Protein AF-S3Z1W0-F1 (afdb_monomer_lite)

Secondary structure (DSSP, 8-state):
--HHHHHHHHHHHHHHHHHHHHHHHHHHHHHHHHHHHHHHHHHHHHHHHH--SSHHHHHHHHHHHTHHHHHHHHHHHHHHHHHHHHHHHHHHHHHHHHHHHHHHHHHHHHHHHS--

Sequence (116 aa):
MIPEQVRVVEQLAACARELDHLSREVAGLDMAHVEALADYRTAYARAFLIADGSVEERKQKAILVAEDERFQADVAEQKVRACRDRIRALRDRLEVGRSLNAAVRTQFTTEAVGQP

pLDDT: mean 90.57, std 12.66, range [44.78, 98.75]

Foldseek 3Di:
DPPVLVVLVVVLVVLVVVLVVLVVVLVVLVVQLVVLVVQLVVQLVVQLVPDDDPNVVSNVRSCVRSVVSVVSNVVSVVVSVVSVVSSVVSVVSSVVSVVVVVVVVVVVVVVVVPDD

Radius of gyration: 25.74 Å; chains: 1; bounding box: 60×16×77 Å

Structure (mmCIF, N/CA/C/O backbone):
data_AF-S3Z1W0-F1
#
_entry.id   AF-S3Z1W0-F1
#
loop_
_atom_site.group_PDB
_atom_site.id
_atom_site.type_symbol
_atom_site.label_atom_id
_atom_site.label_alt_id
_atom_site.label_comp_id
_atom_site.label_asym_id
_atom_site.label_entity_id
_atom_site.label_seq_id
_atom_site.pdbx_PDB_ins_code
_atom_site.Cartn_x
_atom_site.Cartn_y
_atom_site.Cartn_z
_atom_site.occupancy
_atom_site.B_iso_or_equiv
_atom_site.auth_seq_id
_atom_site.auth_comp_id
_atom_site.auth_asym_id
_atom_site.auth_atom_id
_atom_site.pdbx_PDB_model_num
ATOM 1 N N . MET A 1 1 ? 18.651 -0.322 -39.262 1.00 58.78 1 MET A N 1
ATOM 2 C CA . MET A 1 1 ? 18.852 -0.298 -37.798 1.00 58.78 1 MET A CA 1
ATOM 3 C C . MET A 1 1 ? 19.422 -1.655 -37.407 1.00 58.78 1 MET A C 1
ATOM 5 O O . MET A 1 1 ? 18.918 -2.647 -37.921 1.00 58.78 1 MET A O 1
ATOM 9 N N . ILE A 1 2 ? 20.497 -1.716 -36.617 1.00 69.62 2 ILE A N 1
ATOM 10 C CA . ILE A 1 2 ? 21.098 -3.001 -36.201 1.00 69.62 2 ILE A CA 1
ATOM 11 C C . ILE A 1 2 ? 20.076 -3.728 -35.301 1.00 69.62 2 ILE A C 1
ATOM 13 O O . ILE A 1 2 ? 19.415 -3.041 -34.519 1.00 69.62 2 ILE A O 1
ATOM 17 N N . PRO A 1 3 ? 19.906 -5.064 -35.377 1.00 73.44 3 PRO A N 1
ATOM 18 C CA . PRO A 1 3 ? 18.881 -5.790 -34.611 1.00 73.44 3 PRO A CA 1
ATOM 19 C C . PRO A 1 3 ? 18.843 -5.445 -33.112 1.00 73.44 3 PRO A C 1
ATOM 21 O O . PRO A 1 3 ? 17.772 -5.300 -32.528 1.00 73.44 3 PRO A O 1
ATOM 24 N N . GLU A 1 4 ? 20.009 -5.202 -32.508 1.00 74.44 4 GLU A N 1
ATOM 25 C CA . GLU A 1 4 ? 20.125 -4.821 -31.097 1.00 74.44 4 GLU A CA 1
ATOM 26 C C . GLU A 1 4 ? 19.545 -3.424 -30.791 1.00 74.44 4 GLU A C 1
ATOM 28 O O . GLU A 1 4 ? 18.925 -3.214 -29.753 1.00 74.44 4 GLU A O 1
ATOM 33 N N . GLN A 1 5 ? 19.659 -2.466 -31.716 1.00 73.94 5 GLN A N 1
ATOM 34 C CA . GLN A 1 5 ? 19.072 -1.126 -31.569 1.00 73.94 5 GLN A CA 1
ATOM 35 C C . GLN A 1 5 ? 17.539 -1.166 -31.634 1.00 73.94 5 GLN A C 1
ATOM 37 O O . GLN A 1 5 ? 16.877 -0.458 -30.875 1.00 73.94 5 GLN A O 1
ATOM 42 N N . VAL A 1 6 ? 16.974 -2.017 -32.500 1.00 81.81 6 VAL A N 1
ATOM 43 C CA . VAL A 1 6 ? 15.518 -2.233 -32.579 1.00 81.81 6 VAL A CA 1
ATOM 44 C C . VAL A 1 6 ? 15.007 -2.767 -31.242 1.00 81.81 6 VAL A C 1
ATOM 46 O O . VAL A 1 6 ? 14.064 -2.216 -30.675 1.00 81.81 6 VAL A O 1
ATOM 49 N N . ARG A 1 7 ? 15.710 -3.750 -30.672 1.00 81.75 7 ARG A N 1
ATOM 50 C CA . ARG A 1 7 ? 15.389 -4.335 -29.366 1.00 81.75 7 ARG A CA 1
ATOM 51 C C . ARG A 1 7 ? 15.424 -3.309 -28.228 1.00 81.75 7 ARG A C 1
ATOM 53 O O . ARG A 1 7 ? 14.546 -3.322 -27.367 1.00 81.75 7 ARG A O 1
ATOM 60 N N . VAL A 1 8 ? 16.404 -2.401 -28.212 1.00 82.31 8 VAL A N 1
ATOM 61 C CA . VAL A 1 8 ? 16.474 -1.316 -27.211 1.00 82.31 8 VAL A CA 1
ATOM 62 C C . VAL A 1 8 ? 15.270 -0.379 -27.336 1.00 82.31 8 VAL A C 1
ATOM 64 O O . VAL A 1 8 ? 14.639 -0.053 -26.331 1.00 82.31 8 VAL A O 1
ATOM 67 N N . VAL A 1 9 ? 14.908 0.027 -28.556 1.00 84.25 9 VAL A N 1
ATOM 68 C CA . VAL A 1 9 ? 13.743 0.897 -28.795 1.00 84.25 9 VAL A CA 1
ATOM 69 C C . VAL A 1 9 ? 12.444 0.219 -28.353 1.00 84.25 9 VAL A C 1
ATOM 71 O O . VAL A 1 9 ? 11.628 0.848 -27.678 1.00 84.25 9 VAL A O 1
ATOM 74 N N . GLU A 1 10 ? 12.267 -1.065 -28.663 1.00 88.00 10 GLU A N 1
ATOM 75 C CA . GLU A 1 10 ? 11.103 -1.848 -28.235 1.00 88.00 10 GLU A CA 1
ATOM 76 C C . GLU A 1 10 ? 10.991 -1.934 -26.709 1.00 88.00 10 GLU A C 1
ATOM 78 O O . GLU A 1 10 ? 9.908 -1.727 -26.153 1.00 88.00 10 GLU A O 1
ATOM 83 N N . GLN A 1 11 ? 12.110 -2.174 -26.016 1.00 87.38 11 GLN A N 1
ATOM 84 C CA . GLN A 1 11 ? 12.145 -2.208 -24.553 1.00 87.38 11 GLN A CA 1
ATOM 85 C C . GLN A 1 11 ? 11.801 -0.851 -23.933 1.00 87.38 11 GLN A C 1
ATOM 87 O O . GLN A 1 11 ? 11.049 -0.801 -22.959 1.00 87.38 11 GLN A O 1
ATOM 92 N N . LEU A 1 12 ? 12.305 0.253 -24.493 1.00 89.5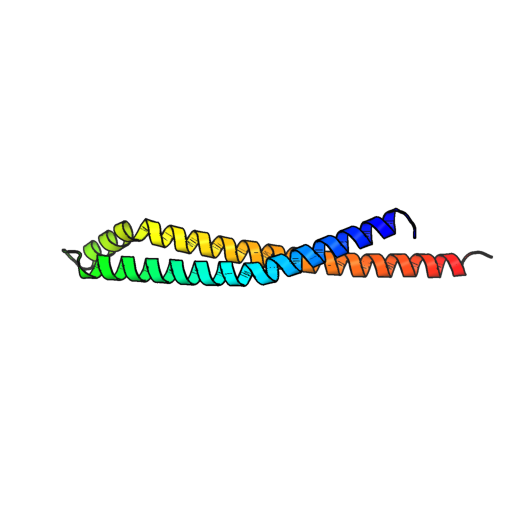6 12 LEU A N 1
ATOM 93 C CA . LEU A 1 12 ? 11.981 1.598 -24.009 1.00 89.56 12 LEU A CA 1
ATOM 94 C C . LEU A 1 12 ? 10.513 1.945 -24.250 1.00 89.56 12 LEU A C 1
ATOM 96 O O . LEU A 1 12 ? 9.859 2.491 -23.363 1.00 89.56 12 LEU A O 1
ATOM 100 N N . ALA A 1 13 ? 9.965 1.572 -25.407 1.00 91.38 13 ALA A N 1
ATOM 101 C CA . ALA A 1 13 ? 8.549 1.753 -25.698 1.00 91.38 13 ALA A CA 1
ATOM 102 C C . ALA A 1 13 ? 7.660 0.932 -24.747 1.00 91.38 13 ALA A C 1
ATOM 104 O O . ALA A 1 13 ? 6.617 1.417 -24.309 1.00 91.38 13 ALA A O 1
ATOM 105 N N . ALA A 1 14 ? 8.072 -0.291 -24.393 1.00 92.25 14 ALA A N 1
ATOM 106 C CA . ALA A 1 14 ? 7.378 -1.102 -23.395 1.00 92.25 14 ALA A CA 1
ATOM 107 C C . ALA A 1 14 ? 7.413 -0.451 -22.002 1.00 92.25 14 ALA A C 1
ATOM 109 O O . ALA A 1 14 ? 6.364 -0.320 -21.375 1.00 92.25 14 ALA A O 1
ATOM 110 N N . CYS A 1 15 ? 8.580 0.036 -21.563 1.00 93.75 15 CYS A N 1
ATOM 111 C CA . CYS A 1 15 ? 8.719 0.734 -20.280 1.00 93.75 15 CYS A CA 1
ATOM 112 C C . CYS A 1 15 ? 7.858 2.004 -20.218 1.00 93.75 15 CYS A C 1
ATOM 114 O O . CYS A 1 15 ? 7.251 2.276 -19.187 1.00 93.75 15 CYS A O 1
ATOM 116 N N . ALA A 1 16 ? 7.773 2.769 -21.312 1.00 93.31 16 ALA A N 1
ATOM 117 C CA . ALA A 1 16 ? 6.938 3.968 -21.379 1.00 93.31 16 ALA A CA 1
ATOM 118 C C . ALA A 1 16 ? 5.441 3.643 -21.233 1.00 93.31 16 ALA A C 1
ATOM 120 O O . ALA A 1 16 ? 4.746 4.293 -20.458 1.00 93.31 16 ALA A O 1
ATOM 121 N N . ARG A 1 17 ? 4.953 2.591 -21.906 1.00 96.19 17 ARG A N 1
ATOM 122 C CA . ARG A 1 17 ? 3.555 2.146 -21.766 1.00 96.19 17 ARG A CA 1
ATOM 123 C C . ARG A 1 17 ? 3.237 1.659 -20.352 1.00 96.19 17 ARG A C 1
ATOM 125 O O . ARG A 1 17 ? 2.169 1.971 -19.832 1.00 96.19 17 ARG A O 1
ATOM 132 N N . GLU A 1 18 ? 4.150 0.911 -19.734 1.00 96.62 18 GLU A N 1
ATOM 133 C CA . GLU A 1 18 ? 3.996 0.453 -18.346 1.00 96.62 18 GLU A CA 1
ATOM 134 C C . GLU A 1 18 ? 3.990 1.641 -17.371 1.00 96.62 18 GLU A C 1
ATOM 136 O O . GLU A 1 18 ? 3.158 1.699 -16.470 1.00 96.62 18 GLU A O 1
ATOM 141 N N . LEU A 1 19 ? 4.853 2.636 -17.593 1.00 95.88 19 LEU A N 1
ATOM 142 C CA . LEU A 1 19 ? 4.885 3.865 -16.803 1.00 95.88 19 LEU A CA 1
ATOM 143 C C . LEU A 1 19 ? 3.563 4.641 -16.892 1.00 95.88 19 LEU A C 1
ATOM 145 O O . LEU A 1 19 ? 3.057 5.093 -15.864 1.00 95.88 19 LEU A O 1
ATOM 149 N N . ASP A 1 20 ? 2.992 4.778 -18.090 1.00 95.88 20 ASP A N 1
ATOM 150 C CA . ASP A 1 20 ? 1.705 5.453 -18.291 1.00 95.88 20 ASP A CA 1
ATOM 151 C C . ASP A 1 20 ? 0.555 4.708 -17.607 1.00 95.88 20 ASP A C 1
ATOM 153 O O . ASP A 1 20 ? -0.325 5.337 -17.018 1.00 95.88 20 ASP A O 1
ATOM 157 N N . HIS A 1 21 ? 0.567 3.374 -17.663 1.00 97.06 21 HIS A N 1
ATOM 158 C CA . HIS A 1 21 ? -0.398 2.536 -16.956 1.00 97.06 21 HIS A CA 1
ATOM 159 C C . HIS A 1 21 ? -0.314 2.753 -15.441 1.00 97.06 21 HIS A C 1
ATOM 161 O O . HIS A 1 21 ? -1.297 3.155 -14.818 1.00 97.06 21 HIS A O 1
ATOM 167 N N . LEU A 1 22 ? 0.875 2.569 -14.861 1.00 97.25 22 LEU A N 1
ATOM 168 C CA . LEU A 1 22 ? 1.091 2.698 -13.418 1.00 97.25 22 LEU A CA 1
ATOM 169 C C . LEU A 1 22 ? 0.802 4.118 -12.915 1.00 97.25 22 LEU A C 1
ATOM 171 O O . LEU A 1 22 ? 0.266 4.292 -11.825 1.00 97.25 22 LEU A O 1
ATOM 175 N N . SER A 1 23 ? 1.096 5.142 -13.721 1.00 94.88 23 SER A N 1
ATOM 176 C CA . SER A 1 23 ? 0.803 6.539 -13.369 1.00 94.88 23 SER A CA 1
ATOM 177 C C . SER A 1 23 ? -0.696 6.834 -13.269 1.00 94.88 23 SER A C 1
ATOM 179 O O . SER A 1 23 ? -1.079 7.764 -12.565 1.00 94.88 23 SER A O 1
ATOM 181 N N . ARG A 1 24 ? -1.555 6.062 -13.948 1.00 95.25 24 ARG A N 1
ATOM 182 C CA . ARG A 1 24 ? -3.016 6.142 -13.772 1.00 95.25 24 ARG A CA 1
ATOM 183 C C . ARG A 1 24 ? -3.482 5.267 -12.612 1.00 95.25 24 ARG A C 1
ATOM 185 O O . ARG A 1 24 ? -4.333 5.687 -11.837 1.00 95.25 24 ARG A O 1
ATOM 192 N N . GLU A 1 25 ? -2.904 4.077 -12.481 1.00 96.62 25 GLU A N 1
ATOM 193 C CA . GLU A 1 25 ? -3.242 3.111 -11.432 1.00 96.62 25 GLU A CA 1
ATOM 194 C C . GLU A 1 25 ? -2.948 3.645 -10.024 1.00 96.62 25 GLU A C 1
ATOM 196 O O . GLU A 1 25 ? -3.744 3.441 -9.108 1.00 96.62 25 GLU A O 1
ATOM 201 N N . VAL A 1 26 ? -1.846 4.387 -9.851 1.00 97.50 26 VAL A N 1
ATOM 202 C CA . VAL A 1 26 ? -1.438 4.922 -8.544 1.00 97.50 26 VAL A CA 1
ATOM 203 C C . VAL A 1 26 ? -2.516 5.797 -7.902 1.00 97.50 26 VAL A C 1
ATOM 205 O O . VAL A 1 26 ? -2.679 5.737 -6.690 1.00 97.50 26 VAL A O 1
ATOM 208 N N . ALA A 1 27 ? -3.306 6.535 -8.691 1.00 95.69 27 ALA A N 1
ATOM 209 C CA . ALA A 1 27 ? -4.401 7.350 -8.166 1.00 95.69 27 ALA A CA 1
ATOM 210 C C . ALA A 1 27 ? -5.524 6.491 -7.561 1.00 95.69 27 ALA A C 1
ATOM 212 O O . ALA A 1 27 ? -6.071 6.834 -6.515 1.00 95.69 27 ALA A O 1
ATOM 213 N N . GLY A 1 28 ? -5.839 5.353 -8.189 1.00 97.88 28 GLY A N 1
ATOM 214 C CA . GLY A 1 28 ? -6.807 4.395 -7.656 1.00 97.88 28 GLY A CA 1
ATOM 215 C C . GLY A 1 28 ? -6.302 3.712 -6.385 1.00 97.88 28 GLY A C 1
ATOM 216 O O . GLY A 1 28 ? -7.058 3.560 -5.430 1.00 97.88 28 GLY A O 1
ATOM 217 N N . LEU A 1 29 ? -5.013 3.360 -6.341 1.00 98.44 29 LEU A N 1
ATOM 218 C CA . LEU A 1 29 ? -4.384 2.798 -5.141 1.00 98.44 29 LEU A CA 1
ATOM 219 C C . LEU A 1 29 ? -4.344 3.808 -3.987 1.00 98.44 29 LEU A C 1
ATOM 221 O O . LEU A 1 29 ? -4.619 3.438 -2.848 1.00 98.44 29 LEU A O 1
ATOM 225 N N . ASP A 1 30 ? -4.037 5.075 -4.280 1.00 98.25 30 ASP A N 1
ATOM 226 C CA . ASP A 1 30 ? -4.049 6.161 -3.296 1.00 98.25 30 ASP A CA 1
ATOM 227 C C . ASP A 1 30 ? -5.456 6.345 -2.708 1.00 98.25 30 ASP A C 1
ATOM 229 O O . ASP A 1 30 ? -5.609 6.417 -1.489 1.00 98.25 30 ASP A O 1
ATOM 233 N N . MET A 1 31 ? -6.490 6.357 -3.556 1.00 98.25 31 MET A N 1
ATOM 234 C CA . MET A 1 31 ? -7.880 6.464 -3.105 1.00 98.25 31 MET A CA 1
ATOM 235 C C . MET A 1 31 ? -8.284 5.276 -2.225 1.00 98.25 31 MET A C 1
ATOM 237 O O . MET A 1 31 ? -8.800 5.485 -1.130 1.00 98.25 31 MET A O 1
ATOM 241 N N . ALA A 1 32 ? -7.956 4.049 -2.641 1.00 98.38 32 ALA A N 1
ATOM 242 C CA . ALA A 1 32 ? -8.241 2.845 -1.863 1.00 98.38 32 ALA A CA 1
ATOM 243 C C . ALA A 1 32 ? -7.544 2.846 -0.489 1.00 98.38 32 ALA A C 1
ATOM 245 O O . ALA A 1 32 ? -8.122 2.405 0.502 1.00 98.38 32 ALA A O 1
ATOM 246 N N . HIS A 1 33 ? -6.312 3.362 -0.402 1.00 98.69 33 HIS A N 1
ATOM 247 C CA . HIS A 1 33 ? -5.628 3.520 0.883 1.00 98.69 33 HIS A CA 1
ATOM 248 C C . HIS A 1 33 ? -6.322 4.547 1.784 1.00 98.69 33 HIS A C 1
ATOM 250 O O . HIS A 1 33 ? -6.504 4.289 2.974 1.00 98.69 33 HIS A O 1
ATOM 256 N N . VAL A 1 34 ? -6.741 5.690 1.234 1.00 98.62 34 VAL A N 1
ATOM 257 C CA . VAL A 1 34 ? -7.457 6.722 2.000 1.00 98.62 34 VAL A CA 1
ATOM 258 C C . VAL A 1 34 ? -8.796 6.200 2.523 1.00 98.62 34 VAL A C 1
ATOM 260 O O . VAL A 1 34 ? -9.125 6.454 3.682 1.00 98.62 34 VAL A O 1
ATOM 263 N N . GLU A 1 35 ? -9.540 5.456 1.705 1.00 98.69 35 GLU A N 1
ATOM 264 C CA . GLU A 1 35 ? -10.796 4.809 2.101 1.00 98.69 35 GLU A CA 1
ATOM 265 C C . GLU A 1 35 ? -10.567 3.809 3.240 1.00 98.69 35 GLU A C 1
ATOM 267 O O . GLU A 1 35 ? -11.148 3.964 4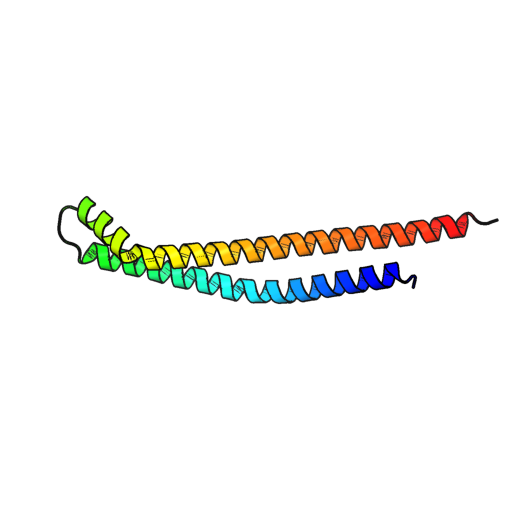.314 1.00 98.69 35 GLU A O 1
ATOM 272 N N . ALA A 1 36 ? -9.631 2.870 3.076 1.00 98.62 36 ALA A N 1
ATOM 273 C CA . ALA A 1 36 ? -9.320 1.881 4.109 1.00 98.62 36 ALA A CA 1
ATOM 274 C C . ALA A 1 36 ? -8.837 2.530 5.422 1.00 98.62 36 ALA A C 1
ATOM 276 O O . ALA A 1 36 ? -9.193 2.095 6.518 1.00 98.62 36 ALA A O 1
ATOM 277 N N . LEU A 1 37 ? -8.062 3.616 5.335 1.00 98.62 37 LEU A N 1
ATOM 278 C CA . LEU A 1 37 ? -7.623 4.370 6.509 1.00 98.62 37 LEU A CA 1
ATOM 279 C C . LEU A 1 37 ? -8.792 5.075 7.215 1.00 98.62 37 LEU A C 1
ATOM 281 O O . LEU A 1 37 ? -8.802 5.177 8.446 1.00 98.62 37 LEU A O 1
ATOM 285 N N . ALA A 1 38 ? -9.766 5.583 6.458 1.00 98.69 38 ALA A N 1
ATOM 286 C CA . ALA A 1 38 ? -10.974 6.182 7.015 1.00 98.69 38 ALA A CA 1
ATOM 287 C C . ALA A 1 38 ? -11.849 5.130 7.710 1.00 98.69 38 ALA A C 1
ATOM 289 O O . ALA A 1 38 ? -12.341 5.389 8.816 1.00 98.69 38 ALA A O 1
ATOM 290 N N . ASP A 1 39 ? -11.975 3.944 7.115 1.00 98.62 39 ASP A N 1
ATOM 291 C CA . ASP A 1 39 ? -12.707 2.813 7.683 1.00 98.62 39 ASP A CA 1
ATOM 292 C C . ASP A 1 39 ? -12.078 2.357 8.998 1.00 98.62 39 ASP A C 1
ATOM 294 O O . ASP A 1 39 ? -12.773 2.311 10.014 1.00 98.62 39 ASP A O 1
ATOM 298 N N . TYR A 1 40 ? -10.755 2.165 9.036 1.00 98.75 40 TYR A N 1
ATOM 299 C CA . TYR A 1 40 ? -10.027 1.840 10.266 1.00 98.75 40 TYR A C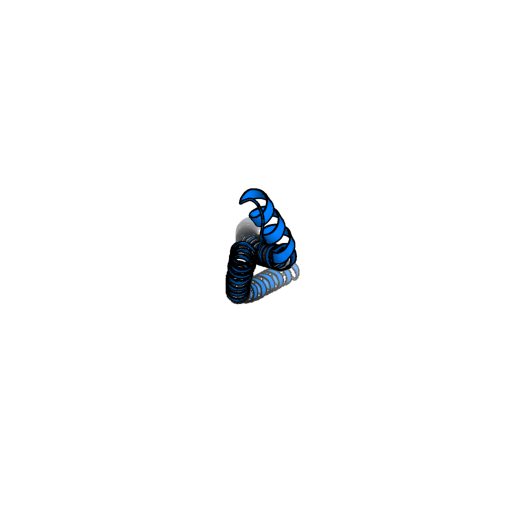A 1
ATOM 300 C C . TYR A 1 40 ? -10.259 2.873 11.375 1.00 98.75 40 TYR A C 1
ATOM 302 O O . TYR A 1 40 ? -10.649 2.529 12.493 1.00 98.75 40 TYR A O 1
ATOM 310 N N . ARG A 1 41 ? -10.067 4.165 11.076 1.00 98.56 41 ARG A N 1
ATOM 311 C CA . ARG A 1 41 ? -10.264 5.245 12.062 1.00 98.56 41 ARG A CA 1
ATOM 312 C C . ARG A 1 41 ? -11.683 5.252 12.612 1.00 98.56 41 ARG A C 1
ATOM 314 O O . ARG A 1 41 ? -11.894 5.488 13.801 1.00 98.56 41 ARG A O 1
ATOM 321 N N . THR A 1 42 ? -12.645 4.989 11.740 1.00 98.62 42 THR A N 1
ATOM 322 C CA . THR A 1 42 ? -14.058 4.947 12.083 1.00 98.62 42 THR A CA 1
ATOM 323 C C . THR A 1 42 ? -14.389 3.720 12.932 1.00 98.62 42 THR A C 1
ATOM 325 O O . THR A 1 42 ? -15.065 3.865 13.952 1.00 98.62 42 THR A O 1
ATOM 328 N N . ALA A 1 43 ? -13.894 2.537 12.563 1.00 98.62 43 ALA A N 1
ATOM 329 C CA . ALA A 1 43 ? -14.055 1.297 13.319 1.00 98.62 43 ALA A CA 1
ATOM 330 C C . ALA A 1 43 ? -13.458 1.430 14.725 1.00 98.62 43 ALA A C 1
ATOM 332 O O . ALA A 1 43 ? -14.160 1.212 15.715 1.00 98.62 43 ALA A O 1
ATOM 333 N N . TYR A 1 44 ? -12.217 1.916 14.823 1.00 98.75 44 TYR A N 1
ATOM 334 C CA . TYR A 1 44 ? -11.546 2.162 16.097 1.00 98.75 44 TYR A CA 1
ATOM 335 C C . TYR A 1 44 ? -12.330 3.141 16.977 1.00 98.75 44 TYR A C 1
ATOM 337 O O . TYR A 1 44 ? -12.597 2.859 18.145 1.00 98.75 44 TYR A O 1
ATOM 345 N N . ALA A 1 45 ? -12.737 4.290 16.426 1.00 98.69 45 ALA A N 1
ATOM 346 C CA . ALA A 1 45 ? -13.475 5.296 17.184 1.00 98.69 45 ALA A CA 1
ATOM 347 C C . ALA A 1 45 ? -14.821 4.756 17.688 1.00 98.69 45 ALA A C 1
ATOM 349 O O . ALA A 1 45 ? -15.158 4.952 18.857 1.00 98.69 45 ALA A O 1
ATOM 350 N N . ARG A 1 46 ? -15.573 4.038 16.841 1.00 98.56 46 ARG A N 1
ATOM 351 C CA . ARG A 1 46 ? -16.829 3.395 17.252 1.00 98.56 46 ARG A CA 1
ATOM 352 C C . ARG A 1 46 ? -16.587 2.379 18.362 1.00 98.56 46 ARG A C 1
ATOM 354 O O . ARG A 1 46 ? -17.258 2.458 19.388 1.00 98.56 46 ARG A O 1
ATOM 361 N N . ALA A 1 47 ? -15.621 1.478 18.185 1.00 98.44 47 ALA A N 1
ATOM 362 C CA . ALA A 1 47 ? -15.301 0.442 19.160 1.00 98.44 47 ALA A CA 1
ATOM 363 C C . ALA A 1 47 ? -14.863 1.043 20.504 1.00 98.44 47 ALA A C 1
ATOM 365 O O . ALA A 1 47 ? -15.318 0.607 21.559 1.00 98.44 47 ALA A O 1
ATOM 366 N N . PHE A 1 48 ? -14.055 2.104 20.479 1.00 98.50 48 PHE A N 1
ATOM 367 C CA . PHE A 1 48 ? -13.632 2.807 21.686 1.00 98.50 48 PHE A CA 1
ATOM 368 C C . PHE A 1 48 ? -14.811 3.445 22.424 1.00 98.50 48 PHE A C 1
ATOM 370 O O . PHE A 1 48 ? -14.894 3.349 23.650 1.00 98.50 48 PHE A O 1
ATOM 377 N N . LEU A 1 49 ? -15.729 4.096 21.701 1.00 98.38 49 LEU A N 1
ATOM 378 C CA . LEU A 1 49 ? -16.874 4.797 22.288 1.00 98.38 49 LEU A CA 1
ATOM 379 C C . LEU A 1 49 ? -17.860 3.857 22.987 1.00 98.38 49 LEU A C 1
ATOM 381 O O . LEU A 1 49 ? -18.402 4.248 24.016 1.00 98.38 49 LEU A O 1
ATOM 385 N N . ILE A 1 50 ? -18.056 2.645 22.463 1.00 97.81 50 ILE A N 1
ATOM 386 C CA . ILE A 1 50 ? -18.999 1.664 23.025 1.00 97.81 50 ILE A CA 1
ATOM 387 C C . ILE A 1 50 ? -18.363 0.706 24.039 1.00 97.81 50 ILE A C 1
ATOM 389 O O . ILE A 1 50 ? -19.084 -0.005 24.730 1.00 97.81 50 ILE A O 1
ATOM 393 N N . ALA A 1 51 ? -17.031 0.633 24.105 1.00 97.69 51 ALA A N 1
ATOM 394 C CA . ALA A 1 51 ? -16.348 -0.275 25.013 1.00 97.69 51 ALA A CA 1
ATOM 395 C C . ALA A 1 51 ? -16.488 0.169 26.476 1.00 97.69 51 ALA A C 1
ATOM 397 O O . ALA A 1 51 ? -16.313 1.344 26.802 1.00 97.69 51 ALA A O 1
ATOM 398 N N . ASP A 1 52 ? -16.692 -0.806 27.360 1.00 97.12 52 ASP A N 1
ATOM 399 C CA . ASP A 1 52 ? -16.699 -0.615 28.809 1.00 97.12 52 ASP A CA 1
ATOM 400 C C . ASP A 1 52 ? -15.329 -0.873 29.447 1.00 97.12 52 ASP A C 1
ATOM 402 O O . ASP A 1 52 ? -14.479 -1.593 28.902 1.00 97.12 52 ASP A O 1
ATOM 406 N N . GLY A 1 53 ? -15.164 -0.349 30.661 1.00 97.50 53 GLY A N 1
ATOM 407 C CA . GLY A 1 53 ? -13.977 -0.507 31.496 1.00 97.50 53 GLY A CA 1
ATOM 408 C C . GLY A 1 53 ? -13.186 0.786 31.643 1.00 97.50 53 GLY A C 1
ATOM 409 O O . GLY A 1 53 ? -13.631 1.878 31.276 1.00 97.50 53 GLY A O 1
ATOM 410 N N . SER A 1 54 ? -11.987 0.652 32.196 1.00 98.25 54 SER A N 1
ATOM 411 C CA . SER A 1 54 ? -11.019 1.741 32.248 1.00 98.25 54 SER A CA 1
ATOM 412 C C . SER A 1 54 ? -10.670 2.232 30.840 1.00 98.25 54 SER A C 1
ATOM 414 O O . SER A 1 54 ? -10.798 1.515 29.846 1.00 98.25 54 SER A O 1
ATOM 416 N N . VAL A 1 55 ? -10.186 3.471 30.740 1.00 97.62 55 VAL A N 1
ATOM 417 C CA . VAL A 1 55 ? -9.790 4.063 29.452 1.00 97.62 55 VAL A CA 1
ATOM 418 C C . VAL A 1 55 ? -8.780 3.182 28.715 1.00 97.62 55 VAL A C 1
ATOM 420 O O . VAL A 1 55 ? -8.861 3.060 27.496 1.00 97.62 55 VAL A O 1
ATOM 423 N N . GLU A 1 56 ? -7.854 2.548 29.434 1.00 98.25 56 GLU A N 1
ATOM 424 C CA . GLU A 1 56 ? -6.835 1.706 28.812 1.00 98.25 56 GLU A CA 1
ATOM 425 C C . GLU A 1 56 ? -7.417 0.384 28.298 1.00 98.25 56 GLU A C 1
ATOM 427 O O . GLU A 1 56 ? -7.170 0.018 27.153 1.00 98.25 56 GLU A O 1
ATOM 432 N N . GLU A 1 57 ? -8.291 -0.275 29.064 1.00 98.38 57 GLU A N 1
ATOM 433 C CA . GLU A 1 57 ? -9.014 -1.463 28.585 1.00 98.38 57 GLU A CA 1
ATOM 434 C C . GLU A 1 57 ? -9.861 -1.153 27.347 1.00 98.38 57 GLU A C 1
ATOM 436 O O . GLU A 1 57 ? -9.887 -1.939 26.399 1.00 98.38 57 GLU A O 1
ATOM 441 N N . ARG A 1 58 ? -10.522 0.011 27.319 1.00 98.56 58 ARG A N 1
ATOM 442 C CA . ARG A 1 58 ? -11.313 0.460 26.166 1.00 98.56 58 ARG A CA 1
ATOM 443 C C . ARG A 1 58 ? -10.464 0.633 24.913 1.00 98.56 58 ARG A C 1
ATOM 445 O O . ARG A 1 58 ? -10.900 0.228 23.839 1.00 98.56 58 ARG A O 1
ATOM 452 N N . LYS A 1 59 ? -9.256 1.197 25.037 1.00 98.56 59 LYS A N 1
ATOM 453 C CA . LYS A 1 59 ? -8.316 1.304 23.910 1.00 98.56 59 LYS A CA 1
ATOM 454 C C . LYS A 1 59 ? -7.926 -0.072 23.397 1.00 98.56 59 LYS A C 1
ATOM 456 O O . LYS A 1 59 ? -8.059 -0.312 22.206 1.00 98.56 59 LYS A O 1
ATOM 461 N N . GLN A 1 60 ? -7.502 -0.981 24.276 1.00 98.56 60 GLN A N 1
ATOM 462 C CA . GLN A 1 60 ? -7.063 -2.314 23.850 1.00 98.56 60 GLN A CA 1
ATOM 463 C C . GLN A 1 60 ? -8.202 -3.091 23.172 1.00 98.56 60 GLN A C 1
ATOM 465 O O . GLN A 1 60 ? -7.996 -3.685 22.119 1.00 98.56 60 GLN A O 1
ATOM 470 N N . LYS A 1 61 ? -9.432 -3.006 23.699 1.00 98.62 61 LYS A N 1
ATOM 471 C CA . LYS A 1 61 ? -10.622 -3.574 23.043 1.00 98.62 61 LYS A CA 1
ATOM 472 C C . LYS A 1 61 ? -10.870 -2.959 21.663 1.00 98.62 61 LYS A C 1
ATOM 474 O O . LYS A 1 61 ? -11.153 -3.690 20.722 1.00 98.62 61 LYS A O 1
ATOM 479 N N . ALA A 1 62 ? -10.744 -1.640 21.529 1.00 98.62 62 ALA A N 1
ATOM 480 C CA . ALA A 1 62 ? -10.925 -0.955 20.252 1.00 98.62 62 ALA A CA 1
ATOM 481 C C . ALA A 1 62 ? -9.856 -1.326 19.215 1.00 98.62 62 ALA A C 1
ATOM 483 O O . ALA A 1 62 ? -10.196 -1.496 18.048 1.00 98.62 62 ALA A O 1
ATOM 484 N N . ILE A 1 63 ? -8.596 -1.495 19.639 1.00 98.50 63 ILE A N 1
ATOM 485 C CA . ILE A 1 63 ? -7.510 -1.998 18.783 1.00 98.50 63 ILE A CA 1
ATOM 486 C C . ILE A 1 63 ? -7.873 -3.386 18.259 1.00 98.50 63 ILE A C 1
ATOM 488 O O . ILE A 1 63 ? -7.859 -3.594 17.054 1.00 98.50 63 ILE A O 1
ATOM 492 N N . LEU A 1 64 ? -8.249 -4.311 19.149 1.00 98.38 64 LEU A N 1
ATOM 493 C CA . LEU A 1 64 ? -8.577 -5.686 18.762 1.00 98.38 64 LEU A CA 1
ATOM 494 C C . LEU A 1 64 ? -9.754 -5.760 17.784 1.00 98.38 64 LEU A C 1
ATOM 496 O O . LEU A 1 64 ? -9.744 -6.595 16.887 1.00 98.38 64 LEU A O 1
ATOM 500 N N . VAL A 1 65 ? -10.762 -4.902 17.956 1.00 98.50 65 VAL A N 1
ATOM 501 C CA . VAL A 1 65 ? -11.935 -4.865 17.071 1.00 98.50 65 VAL A CA 1
ATOM 502 C C . VAL A 1 65 ? -11.600 -4.285 15.698 1.00 98.50 65 VAL A C 1
ATOM 504 O O . VAL A 1 65 ? -12.130 -4.774 14.712 1.00 98.50 65 VAL A O 1
ATOM 507 N N . ALA A 1 66 ? -10.749 -3.260 15.634 1.00 98.69 66 ALA A N 1
ATOM 508 C CA . ALA A 1 66 ? -10.432 -2.545 14.396 1.00 98.69 66 ALA A CA 1
ATOM 509 C C . ALA A 1 66 ? -9.184 -3.086 13.669 1.00 98.69 66 ALA A C 1
ATOM 511 O O . ALA A 1 66 ? -8.660 -2.433 12.763 1.00 98.69 66 ALA A O 1
ATOM 512 N N . GLU A 1 67 ? -8.650 -4.230 14.106 1.00 98.62 67 GLU A N 1
ATOM 513 C CA . GLU A 1 67 ? -7.384 -4.773 13.609 1.00 98.62 67 GLU A CA 1
ATOM 514 C C . GLU A 1 67 ? -7.466 -5.186 12.135 1.00 98.62 67 GLU A C 1
ATOM 516 O O . GLU A 1 67 ? -6.520 -4.956 11.381 1.00 98.62 67 GLU A O 1
ATOM 521 N N . ASP A 1 68 ? -8.603 -5.731 11.699 1.00 98.50 68 ASP A N 1
ATOM 522 C CA . ASP A 1 68 ? -8.795 -6.133 10.306 1.00 98.50 68 ASP A CA 1
ATOM 523 C C . ASP A 1 68 ? -8.780 -4.911 9.379 1.00 98.50 68 ASP A C 1
ATOM 525 O O . ASP A 1 68 ? -8.063 -4.902 8.375 1.00 98.50 68 ASP A O 1
ATOM 529 N N . GLU A 1 69 ? -9.500 -3.840 9.725 1.00 98.69 69 GLU A N 1
ATOM 530 C CA . GLU A 1 69 ? -9.488 -2.594 8.958 1.00 98.69 69 GLU A CA 1
ATOM 531 C C . GLU A 1 69 ? -8.109 -1.926 8.987 1.00 98.69 69 GLU A C 1
ATOM 533 O O . GLU A 1 69 ? -7.654 -1.415 7.959 1.00 98.69 69 GLU A O 1
ATOM 538 N N . ARG A 1 70 ? -7.409 -1.968 10.132 1.00 98.62 70 ARG A N 1
ATOM 539 C CA . ARG A 1 70 ? -6.020 -1.495 10.243 1.00 98.62 70 ARG A CA 1
ATOM 540 C C . ARG A 1 70 ? -5.127 -2.226 9.248 1.00 98.62 70 ARG A C 1
ATOM 542 O O . ARG A 1 70 ? -4.393 -1.592 8.494 1.00 98.62 70 ARG A O 1
ATOM 549 N N . PHE A 1 71 ? -5.221 -3.553 9.217 1.00 98.69 71 PHE A N 1
ATOM 550 C CA . PHE A 1 71 ? -4.441 -4.382 8.310 1.00 98.69 71 PHE A CA 1
ATOM 551 C C . PHE A 1 71 ? -4.759 -4.075 6.840 1.00 98.69 71 PHE A C 1
ATOM 553 O O . PHE A 1 71 ? -3.840 -3.973 6.027 1.00 98.69 71 PHE A O 1
ATOM 560 N N . GLN A 1 72 ? -6.030 -3.859 6.481 1.00 98.62 72 GLN A N 1
ATOM 561 C CA . GLN A 1 72 ? -6.387 -3.453 5.116 1.00 98.62 72 GLN A 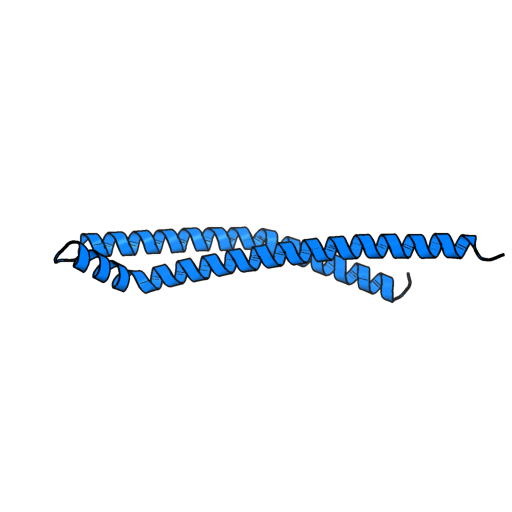CA 1
ATOM 562 C C . GLN A 1 72 ? -5.794 -2.090 4.739 1.00 98.62 72 GLN A C 1
ATOM 564 O O . GLN A 1 72 ? -5.280 -1.938 3.626 1.00 98.62 72 GLN A O 1
ATOM 569 N N . ALA A 1 73 ? -5.815 -1.118 5.657 1.00 98.69 73 ALA A N 1
ATOM 570 C CA . ALA A 1 73 ? -5.206 0.192 5.439 1.00 98.69 73 ALA A CA 1
ATOM 571 C C . ALA A 1 73 ? -3.688 0.084 5.213 1.00 98.69 73 ALA A C 1
ATOM 573 O O . ALA A 1 73 ? -3.177 0.664 4.248 1.00 98.69 73 ALA A O 1
ATOM 574 N N . ASP A 1 74 ? -2.996 -0.714 6.035 1.00 98.75 74 ASP A N 1
ATOM 575 C CA . ASP A 1 74 ? -1.557 -0.981 5.917 1.00 98.75 74 ASP A CA 1
ATOM 576 C C . ASP A 1 74 ? -1.223 -1.659 4.575 1.00 98.75 74 ASP A C 1
ATOM 578 O O . ASP A 1 74 ? -0.294 -1.258 3.869 1.00 98.75 74 ASP A O 1
ATOM 582 N N . VAL A 1 75 ? -2.000 -2.670 4.169 1.00 98.69 75 VAL A N 1
ATOM 583 C CA . VAL A 1 75 ? -1.824 -3.359 2.879 1.00 98.69 75 VAL A CA 1
ATOM 584 C C . VAL A 1 75 ? -2.033 -2.398 1.709 1.00 98.69 75 VAL A C 1
ATOM 586 O O . VAL A 1 75 ? -1.264 -2.426 0.743 1.00 98.69 75 VAL A O 1
ATOM 589 N N . ALA A 1 76 ? -3.054 -1.544 1.772 1.00 98.69 76 ALA A N 1
ATOM 590 C CA . ALA A 1 76 ? -3.306 -0.544 0.743 1.00 98.69 76 ALA A CA 1
ATOM 591 C C . ALA A 1 76 ? -2.153 0.473 0.647 1.00 98.69 76 ALA A C 1
ATOM 593 O O . ALA A 1 76 ? -1.717 0.795 -0.461 1.00 98.69 76 ALA A O 1
ATOM 594 N N . GLU A 1 77 ? -1.577 0.888 1.780 1.00 98.62 77 GLU A N 1
ATOM 595 C CA . GLU A 1 77 ? -0.385 1.744 1.807 1.00 98.62 77 GLU A CA 1
ATOM 596 C C . GLU A 1 77 ? 0.807 1.070 1.115 1.00 98.62 77 GLU A C 1
ATOM 598 O O . GLU A 1 77 ? 1.481 1.676 0.273 1.00 98.62 77 GLU A O 1
ATOM 603 N N . GLN A 1 78 ? 1.055 -0.211 1.415 1.00 98.69 78 GLN A N 1
ATOM 604 C CA . GLN A 1 78 ? 2.155 -0.947 0.788 1.00 98.69 78 GLN A CA 1
ATOM 605 C C . GLN A 1 78 ? 1.976 -1.066 -0.728 1.00 98.69 78 GLN A C 1
ATOM 607 O O . GLN A 1 78 ? 2.959 -0.972 -1.466 1.00 98.69 78 GLN A O 1
ATOM 612 N N . LYS A 1 79 ? 0.739 -1.201 -1.223 1.00 98.56 79 LYS A N 1
ATOM 613 C CA . LYS A 1 79 ? 0.454 -1.205 -2.668 1.00 98.56 79 LYS A CA 1
ATOM 614 C C . LYS A 1 79 ? 0.782 0.139 -3.319 1.00 98.56 79 LYS A C 1
ATOM 616 O O . LYS A 1 79 ? 1.436 0.159 -4.363 1.00 98.56 79 LYS A O 1
ATOM 621 N N . VAL A 1 80 ? 0.395 1.253 -2.693 1.00 98.56 80 VAL A N 1
ATOM 622 C CA . VAL A 1 80 ? 0.761 2.605 -3.154 1.00 98.56 80 VAL A CA 1
ATOM 623 C C . VAL A 1 80 ? 2.278 2.750 -3.229 1.00 98.56 80 VAL A C 1
ATOM 625 O O . VAL A 1 80 ? 2.819 3.179 -4.253 1.00 98.56 80 VAL A O 1
ATOM 628 N N . ARG A 1 81 ? 2.981 2.371 -2.156 1.00 98.44 81 ARG A N 1
ATOM 629 C CA . ARG A 1 81 ? 4.442 2.456 -2.084 1.00 98.44 81 ARG A CA 1
ATOM 630 C C . ARG A 1 81 ? 5.107 1.626 -3.180 1.00 98.44 81 ARG A C 1
ATOM 632 O O . ARG A 1 81 ? 5.932 2.162 -3.916 1.00 98.44 81 ARG A O 1
ATOM 639 N N . ALA A 1 82 ? 4.701 0.369 -3.337 1.00 98.31 82 ALA A N 1
ATOM 640 C CA . ALA A 1 82 ? 5.235 -0.526 -4.358 1.00 98.31 82 ALA A CA 1
ATOM 641 C C . ALA A 1 82 ? 5.014 0.019 -5.779 1.00 98.31 82 ALA A C 1
ATOM 643 O O . ALA A 1 82 ? 5.935 -0.001 -6.597 1.00 98.31 82 ALA A O 1
ATOM 644 N N . CYS A 1 83 ? 3.828 0.566 -6.068 1.00 98.44 83 CYS A N 1
ATOM 645 C CA . CYS A 1 83 ? 3.535 1.186 -7.360 1.00 98.44 83 CYS A CA 1
ATOM 646 C C . CYS A 1 83 ? 4.436 2.408 -7.620 1.00 98.44 83 CYS A C 1
ATOM 648 O O . CYS A 1 83 ? 5.043 2.526 -8.687 1.00 98.44 83 CYS A O 1
ATOM 650 N N . ARG A 1 84 ? 4.615 3.283 -6.622 1.00 98.12 84 ARG A N 1
ATOM 651 C CA . ARG A 1 84 ? 5.516 4.445 -6.724 1.00 98.12 84 ARG A CA 1
ATOM 652 C C . ARG A 1 84 ? 6.977 4.039 -6.917 1.00 98.12 84 ARG A C 1
ATOM 654 O O . ARG A 1 84 ? 7.670 4.649 -7.730 1.00 98.12 84 ARG A O 1
ATOM 661 N N . ASP A 1 85 ? 7.441 3.010 -6.217 1.00 98.31 85 ASP A N 1
ATOM 662 C CA . ASP A 1 85 ? 8.799 2.480 -6.377 1.00 98.31 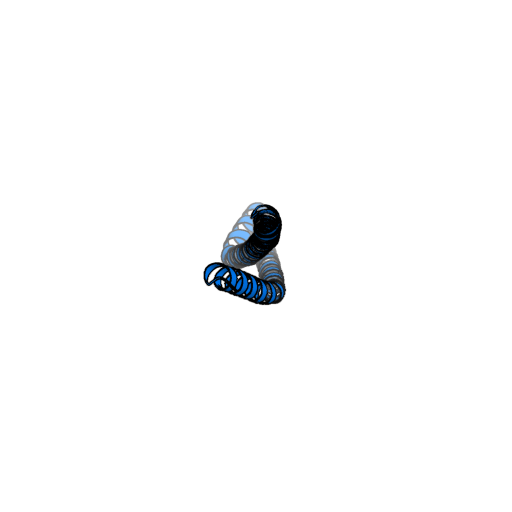85 ASP A CA 1
ATOM 663 C C . ASP A 1 85 ? 9.000 1.878 -7.773 1.00 98.31 85 ASP A C 1
ATOM 665 O O . ASP A 1 85 ? 10.016 2.133 -8.424 1.00 98.31 85 ASP A O 1
ATOM 669 N N . ARG A 1 86 ? 7.990 1.175 -8.298 1.00 97.62 86 ARG A N 1
ATOM 670 C CA . ARG A 1 86 ? 8.004 0.658 -9.670 1.00 97.62 86 ARG A CA 1
ATOM 671 C C . ARG A 1 86 ? 8.058 1.779 -10.710 1.00 97.62 86 ARG A C 1
ATOM 673 O O . ARG A 1 86 ? 8.849 1.695 -11.649 1.00 97.62 86 ARG A O 1
ATOM 680 N N . ILE A 1 87 ? 7.275 2.843 -10.525 1.00 97.88 87 ILE A N 1
ATOM 681 C CA . ILE A 1 87 ? 7.302 4.047 -11.371 1.00 97.88 87 ILE A CA 1
ATOM 682 C C . ILE A 1 87 ? 8.705 4.667 -11.398 1.00 97.88 87 ILE A C 1
ATOM 684 O O . ILE A 1 87 ? 9.196 5.006 -12.475 1.00 97.88 87 ILE A O 1
ATOM 688 N N . ARG A 1 88 ? 9.366 4.801 -10.238 1.00 97.69 88 ARG A N 1
ATOM 689 C CA . ARG A 1 88 ? 10.742 5.326 -10.149 1.00 97.69 88 ARG A CA 1
ATOM 690 C C . ARG A 1 88 ? 11.719 4.450 -10.929 1.00 97.69 88 ARG A C 1
ATOM 692 O O . ARG A 1 88 ? 12.380 4.949 -11.831 1.00 97.69 88 ARG A O 1
ATOM 699 N N . ALA A 1 89 ? 11.706 3.140 -10.685 1.00 96.56 89 ALA A N 1
ATOM 700 C CA . ALA A 1 89 ? 12.590 2.202 -11.375 1.00 96.56 89 ALA A CA 1
ATOM 701 C C . ALA A 1 89 ? 12.419 2.228 -12.909 1.00 96.56 89 ALA A C 1
ATOM 703 O O . ALA A 1 89 ? 13.396 2.123 -13.653 1.00 96.56 89 ALA A O 1
ATOM 704 N N . LEU A 1 90 ? 11.187 2.386 -13.408 1.00 95.81 90 LEU A N 1
ATOM 705 C CA . LEU A 1 90 ? 10.930 2.520 -14.847 1.00 95.81 90 LEU A CA 1
ATOM 706 C C . LEU A 1 90 ? 11.460 3.841 -15.417 1.00 95.81 90 LEU A C 1
ATOM 708 O O . LEU A 1 90 ? 11.991 3.843 -16.528 1.00 95.81 90 LEU A O 1
ATOM 712 N N . ARG A 1 91 ? 11.345 4.951 -14.676 1.00 95.19 91 ARG A N 1
ATOM 713 C CA . ARG A 1 91 ? 11.923 6.245 -15.078 1.00 95.19 91 ARG A CA 1
ATOM 714 C C . ARG A 1 91 ? 13.444 6.162 -15.176 1.00 95.19 91 ARG A C 1
ATOM 716 O O . ARG A 1 91 ? 13.984 6.549 -16.210 1.00 95.19 91 ARG A O 1
ATOM 723 N N . ASP A 1 92 ? 14.095 5.559 -14.185 1.00 94.88 92 ASP A N 1
ATOM 724 C CA . ASP A 1 92 ? 15.548 5.357 -14.181 1.00 94.88 92 ASP A CA 1
ATOM 725 C C . ASP A 1 92 ? 15.983 4.500 -15.381 1.00 94.88 92 ASP A C 1
ATOM 727 O O . ASP A 1 92 ? 16.928 4.828 -16.101 1.00 94.88 92 ASP A O 1
ATOM 731 N N . ARG A 1 93 ? 15.239 3.426 -15.681 1.00 91.12 93 ARG A N 1
ATOM 732 C CA . ARG A 1 93 ? 15.515 2.570 -16.844 1.00 91.12 93 ARG A CA 1
ATOM 733 C C . ARG A 1 93 ? 15.369 3.314 -18.175 1.00 91.12 93 ARG A C 1
ATOM 735 O O . ARG A 1 93 ? 16.171 3.094 -19.087 1.00 91.12 93 ARG A O 1
ATOM 742 N N . LEU A 1 94 ? 14.361 4.180 -18.305 1.00 91.69 94 LEU A N 1
ATOM 743 C CA . LEU A 1 94 ? 14.175 5.017 -19.493 1.00 91.69 94 LEU A CA 1
ATOM 744 C C . LEU A 1 94 ? 15.325 6.017 -19.664 1.00 91.69 94 LEU A C 1
ATOM 746 O O . LEU A 1 94 ? 15.772 6.239 -20.790 1.00 91.69 94 LEU A O 1
ATOM 750 N N . GLU A 1 95 ? 15.817 6.598 -18.571 1.00 90.88 95 GLU A N 1
ATOM 751 C CA . GLU A 1 95 ? 16.964 7.508 -18.584 1.00 90.88 95 GLU A CA 1
ATOM 752 C C . GLU A 1 95 ? 18.248 6.793 -19.021 1.00 90.88 95 GLU A C 1
ATOM 754 O O . GLU A 1 95 ? 18.903 7.231 -19.970 1.00 90.88 95 GLU A O 1
ATOM 759 N N . VAL A 1 96 ? 18.552 5.633 -18.427 1.00 88.31 96 VAL A N 1
ATOM 760 C CA . VAL A 1 96 ? 19.706 4.805 -18.816 1.00 88.31 96 VAL A CA 1
ATOM 761 C C . VAL A 1 96 ? 19.645 4.435 -20.299 1.00 88.31 96 VAL A C 1
ATOM 763 O O . VAL A 1 96 ? 20.636 4.579 -21.015 1.00 88.31 96 VAL A O 1
ATOM 766 N N . GLY A 1 97 ? 18.482 4.015 -20.804 1.00 85.12 97 GLY A N 1
ATOM 767 C CA . GLY A 1 97 ? 18.335 3.670 -22.218 1.00 85.12 97 GLY A CA 1
ATOM 768 C C . GLY A 1 97 ? 18.514 4.852 -23.174 1.00 85.12 97 GLY A C 1
ATOM 769 O O . GLY A 1 97 ? 19.080 4.681 -24.256 1.00 85.12 97 GLY A O 1
ATOM 770 N N . ARG A 1 98 ? 18.091 6.064 -22.783 1.00 82.38 98 ARG A N 1
ATOM 771 C CA . ARG A 1 98 ? 18.353 7.291 -23.558 1.00 82.38 98 ARG A CA 1
ATOM 772 C C . ARG A 1 98 ? 19.849 7.599 -23.620 1.00 82.38 98 ARG A C 1
ATOM 774 O O . ARG A 1 98 ? 20.352 7.887 -24.707 1.00 82.38 98 ARG A O 1
ATOM 781 N N . SER A 1 99 ? 20.551 7.481 -22.494 1.00 85.31 99 SER A N 1
ATOM 782 C CA . SER A 1 99 ? 22.003 7.684 -22.409 1.00 85.31 99 SER A CA 1
ATOM 783 C C . SER A 1 99 ? 22.778 6.663 -23.245 1.00 85.31 99 SER A C 1
ATOM 785 O O . SER A 1 99 ? 23.661 7.044 -24.013 1.00 85.31 99 SER A O 1
ATOM 787 N N . LEU A 1 100 ? 22.403 5.380 -23.182 1.00 80.69 100 LEU A N 1
ATOM 788 C CA . LEU A 1 100 ? 23.011 4.326 -24.002 1.00 80.69 100 LEU A CA 1
ATOM 789 C C . LEU A 1 100 ? 22.799 4.571 -25.500 1.00 80.69 100 LEU A C 1
ATOM 791 O O . LEU A 1 100 ? 23.745 4.471 -26.275 1.00 80.69 100 LEU A O 1
ATOM 795 N N . ASN A 1 101 ? 21.588 4.948 -25.919 1.00 77.94 101 ASN A N 1
ATOM 796 C CA . ASN A 1 101 ? 21.321 5.249 -27.326 1.00 77.94 101 ASN A CA 1
AT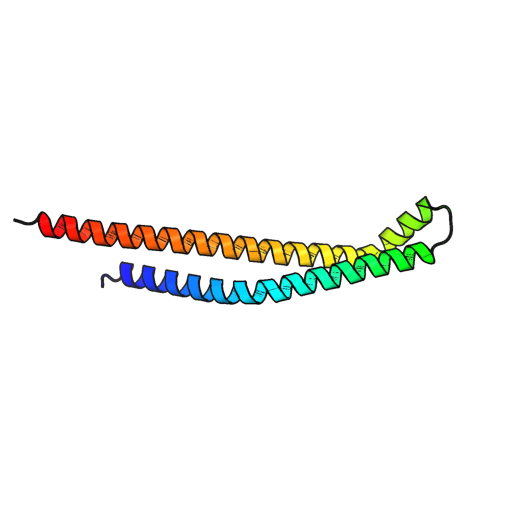OM 797 C C . ASN A 1 101 ? 22.151 6.453 -27.817 1.00 77.94 101 ASN A C 1
ATOM 799 O O . ASN A 1 101 ? 22.691 6.427 -28.922 1.00 77.94 101 ASN A O 1
ATOM 803 N N . ALA A 1 102 ? 22.317 7.489 -26.987 1.00 80.88 102 ALA A N 1
ATOM 804 C CA . ALA A 1 102 ? 23.194 8.614 -27.308 1.00 80.88 102 ALA A CA 1
ATOM 805 C C . ALA A 1 102 ? 24.659 8.173 -27.478 1.00 80.88 102 ALA A C 1
ATOM 807 O O . ALA A 1 102 ? 25.277 8.534 -28.477 1.00 80.88 102 ALA A O 1
ATOM 808 N N . ALA A 1 103 ? 25.183 7.349 -26.565 1.00 76.25 103 ALA A N 1
ATOM 809 C CA . ALA A 1 103 ? 26.544 6.815 -26.647 1.00 76.25 103 ALA A CA 1
ATOM 810 C C . ALA A 1 103 ? 26.767 5.965 -27.909 1.00 76.25 103 ALA A C 1
ATOM 812 O O . ALA A 1 103 ? 27.768 6.146 -28.599 1.00 76.25 103 ALA A O 1
ATOM 813 N N . VAL A 1 104 ? 25.805 5.101 -28.255 1.00 75.44 104 VAL A N 1
ATOM 814 C CA . VAL A 1 104 ? 25.846 4.278 -29.474 1.00 75.44 104 VAL A CA 1
ATOM 815 C C . VAL A 1 104 ? 25.890 5.154 -30.727 1.00 75.44 104 VAL A C 1
ATOM 817 O O . VAL A 1 104 ? 26.715 4.918 -31.606 1.00 75.44 104 VAL A O 1
ATOM 820 N N . ARG A 1 105 ? 25.058 6.203 -30.822 1.00 74.19 105 ARG A N 1
ATOM 821 C CA . ARG A 1 105 ? 25.132 7.136 -31.963 1.00 74.19 105 ARG A CA 1
ATOM 822 C C . ARG A 1 105 ? 26.496 7.818 -32.058 1.00 74.19 105 ARG A C 1
ATOM 824 O O . ARG A 1 105 ? 27.019 7.939 -33.161 1.00 74.19 105 ARG A O 1
ATOM 831 N N . THR A 1 106 ? 27.059 8.247 -30.928 1.00 75.38 106 THR A N 1
ATOM 832 C CA . THR A 1 106 ? 28.377 8.895 -30.889 1.00 75.38 106 THR A CA 1
ATOM 833 C C . THR A 1 106 ? 29.482 7.950 -31.366 1.00 75.38 106 THR A C 1
ATOM 835 O O . THR A 1 106 ? 30.295 8.355 -32.193 1.00 75.38 106 THR A O 1
ATOM 838 N N . GLN A 1 107 ? 29.478 6.682 -30.934 1.00 67.94 107 GLN A N 1
ATOM 839 C CA . GLN A 1 107 ? 30.442 5.673 -31.397 1.00 67.94 107 GLN A CA 1
ATOM 840 C C . GLN A 1 107 ? 30.425 5.521 -32.922 1.00 67.94 107 GLN A C 1
ATOM 842 O O . GLN A 1 107 ? 31.474 5.628 -33.549 1.00 67.94 107 GLN A O 1
ATOM 847 N N . PHE A 1 108 ? 29.243 5.401 -33.535 1.00 65.06 108 PHE A N 1
ATOM 848 C CA . PHE A 1 108 ? 29.133 5.305 -34.995 1.00 65.06 108 PHE A CA 1
ATOM 849 C C . PHE A 1 108 ? 29.610 6.567 -35.722 1.00 65.06 108 PHE A C 1
ATOM 851 O O . PHE A 1 108 ? 30.227 6.463 -36.779 1.00 65.06 108 PHE A O 1
ATOM 858 N N . THR A 1 109 ? 29.360 7.763 -35.176 1.00 65.69 109 THR A N 1
ATOM 859 C CA . THR A 1 109 ? 29.886 9.000 -35.777 1.00 65.69 109 THR A CA 1
ATOM 860 C C . THR A 1 109 ? 31.405 9.102 -35.677 1.00 65.69 109 THR A C 1
ATOM 862 O O . THR A 1 109 ? 32.032 9.629 -36.587 1.00 65.69 109 THR A O 1
ATOM 865 N N . THR A 1 110 ? 32.010 8.591 -34.603 1.00 64.25 110 THR A N 1
ATOM 866 C CA . THR A 1 110 ? 33.467 8.603 -34.426 1.00 64.25 110 THR A CA 1
ATOM 867 C C . THR A 1 110 ? 34.150 7.542 -35.290 1.00 64.25 110 THR A C 1
ATOM 869 O O . THR A 1 110 ? 35.174 7.834 -35.900 1.00 64.25 110 THR A O 1
ATOM 872 N N . GLU A 1 111 ? 33.568 6.346 -35.414 1.00 59.34 111 GLU A N 1
ATOM 873 C CA . GLU A 1 111 ? 34.071 5.287 -36.302 1.00 59.34 111 GLU A CA 1
ATOM 874 C C . GLU A 1 111 ? 33.977 5.677 -37.786 1.00 59.34 111 GLU A C 1
ATOM 876 O O . GLU A 1 111 ? 34.921 5.441 -38.537 1.00 59.34 111 GLU A O 1
ATOM 881 N N . ALA A 1 112 ? 32.900 6.352 -38.203 1.00 58.12 112 ALA A N 1
ATOM 882 C CA . ALA A 1 112 ? 32.736 6.827 -39.581 1.00 58.12 112 ALA A CA 1
ATOM 883 C C . ALA A 1 112 ? 33.750 7.916 -39.991 1.00 58.12 112 ALA A C 1
ATOM 885 O O . ALA A 1 112 ? 34.002 8.097 -41.178 1.00 58.12 112 ALA A O 1
ATOM 886 N N . VAL A 1 113 ? 34.336 8.639 -39.030 1.00 59.66 113 VAL A N 1
ATOM 887 C CA . VAL A 1 113 ? 35.376 9.660 -39.273 1.00 59.66 113 VAL A CA 1
ATOM 888 C C . VAL A 1 113 ? 36.791 9.049 -39.254 1.00 59.66 113 VAL A C 1
ATOM 890 O O . VAL A 1 113 ? 37.743 9.691 -39.688 1.00 59.66 113 VAL A O 1
ATOM 893 N N . GLY A 1 114 ? 36.942 7.806 -38.779 1.00 54.19 114 GLY A N 1
ATOM 894 C CA . GLY A 1 114 ? 38.229 7.121 -38.605 1.00 54.19 114 GLY A CA 1
ATOM 895 C C . GLY A 1 114 ? 38.606 6.100 -39.686 1.00 54.19 114 GLY A C 1
ATOM 896 O O . GLY A 1 114 ? 39.676 5.502 -39.579 1.00 54.19 114 GLY A O 1
ATOM 897 N N . GLN A 1 115 ? 37.768 5.871 -40.702 1.00 44.78 115 GLN A N 1
ATOM 898 C CA . GLN A 1 115 ? 38.140 5.052 -41.864 1.00 44.78 115 GLN A CA 1
ATOM 899 C C . GLN A 1 115 ? 38.814 5.933 -42.939 1.00 44.78 115 GLN A C 1
ATOM 901 O O . GLN A 1 115 ? 38.206 6.933 -43.325 1.00 44.78 115 GLN A O 1
ATOM 906 N N . PRO A 1 116 ? 40.049 5.610 -43.387 1.00 51.81 116 PRO A N 1
ATOM 907 C CA . PRO A 1 116 ? 40.751 6.350 -44.442 1.00 51.81 116 PRO A CA 1
ATOM 908 C C . PRO A 1 116 ? 40.099 6.202 -45.821 1.00 51.81 116 PRO A C 1
ATOM 910 O O . PRO A 1 116 ? 39.474 5.145 -46.079 1.00 51.81 116 PRO A O 1
#